Protein AF-A0A961BU73-F1 (afdb_monomer_lite)

pLDDT: mean 89.98, std 10.84, range [46.03, 98.19]

Sequence (103 aa):
MDRPPRLAHLSALDGLRGIAVLGVIAFHAGYLTGGYLGVDAFFVLSGFLITSLLLVEHHGTGTVSLGRFWQRRARRLLPALGLLLVVVVGSALLWATAEQARR

Foldseek 3Di:
DDAQDDPDPDVVLVVLLVVLVVLLVCVVVVNDPDNVVSVVSNVVSVVVVLVVVQVSVCSRPVDGDVVVVVVVVCVVVVVVVVVVCCVVVVVVVVVVVVVVVVD

Structure (mmCIF, N/CA/C/O backbone):
data_AF-A0A961BU73-F1
#
_entry.id   AF-A0A961BU73-F1
#
loop_
_atom_site.group_PDB
_atom_site.id
_atom_site.type_symbol
_atom_site.label_atom_id
_atom_site.label_alt_id
_atom_site.label_comp_id
_atom_site.label_asym_id
_atom_site.label_entity_id
_atom_site.label_seq_id
_atom_site.pdbx_PDB_ins_code
_atom_site.Cartn_x
_atom_site.Cartn_y
_atom_site.Cartn_z
_atom_site.occupancy
_atom_site.B_iso_or_equiv
_atom_site.auth_seq_id
_atom_site.auth_comp_id
_atom_site.auth_asym_id
_atom_site.auth_atom_id
_atom_site.pdbx_PDB_model_num
ATOM 1 N N . MET A 1 1 ? -30.549 6.814 18.259 1.00 46.03 1 MET A N 1
ATOM 2 C CA . MET A 1 1 ? -30.292 6.058 17.011 1.00 46.03 1 MET A CA 1
ATOM 3 C C . MET A 1 1 ? -28.903 6.469 16.580 1.00 46.03 1 MET A C 1
ATOM 5 O O . MET A 1 1 ? -28.734 7.461 15.877 1.00 46.03 1 MET A O 1
ATOM 9 N N . ASP A 1 2 ? -27.912 5.791 17.141 1.00 52.88 2 ASP A N 1
ATOM 10 C CA . ASP A 1 2 ? -26.546 6.296 17.154 1.00 52.88 2 ASP A CA 1
ATOM 11 C C . ASP A 1 2 ? -25.882 5.852 15.860 1.00 52.88 2 ASP A C 1
ATOM 13 O O . ASP A 1 2 ? -25.869 4.670 15.515 1.00 52.88 2 ASP A O 1
ATOM 17 N N . ARG A 1 3 ? -25.428 6.824 15.064 1.00 59.72 3 ARG A N 1
ATOM 18 C CA . ARG A 1 3 ? -24.732 6.523 13.814 1.00 59.72 3 ARG A CA 1
ATOM 19 C C . ARG A 1 3 ? -23.524 5.653 14.157 1.00 59.72 3 ARG A C 1
ATOM 21 O O . ARG A 1 3 ? -22.800 6.015 15.086 1.00 59.72 3 ARG A O 1
ATOM 28 N N . PRO A 1 4 ? -23.271 4.559 13.415 1.00 57.00 4 PRO A N 1
ATOM 29 C CA . PRO A 1 4 ? -22.069 3.780 13.645 1.00 57.00 4 PRO A CA 1
ATOM 30 C C . PRO A 1 4 ? -20.868 4.728 13.536 1.00 57.00 4 PRO A C 1
ATOM 32 O O . PRO A 1 4 ? -20.862 5.577 12.629 1.00 57.00 4 PRO A O 1
ATOM 35 N N . PRO A 1 5 ? -19.891 4.638 14.457 1.00 59.12 5 PRO A N 1
ATOM 36 C CA . PRO A 1 5 ? -18.702 5.471 14.395 1.00 59.12 5 PRO A CA 1
ATOM 37 C C . PRO A 1 5 ? -18.108 5.357 12.988 1.00 59.12 5 PRO A C 1
ATOM 39 O O . PRO A 1 5 ? -18.057 4.277 12.411 1.00 59.12 5 PRO A O 1
ATOM 42 N N . ARG A 1 6 ? -17.740 6.476 12.367 1.00 63.66 6 ARG A N 1
ATOM 43 C CA . ARG A 1 6 ? -17.028 6.468 11.084 1.00 63.66 6 ARG A CA 1
ATOM 44 C C . ARG A 1 6 ? -15.601 6.882 11.374 1.00 63.66 6 ARG A C 1
ATOM 46 O O . ARG A 1 6 ? -15.390 7.934 11.969 1.00 63.66 6 ARG A O 1
ATOM 53 N N . LEU A 1 7 ? -14.633 6.078 10.942 1.00 68.44 7 LEU A N 1
ATOM 54 C CA . LEU A 1 7 ? -13.247 6.532 10.915 1.00 68.44 7 LEU A CA 1
ATOM 55 C C . LEU A 1 7 ? -13.176 7.766 10.016 1.00 68.44 7 LEU A C 1
ATOM 57 O O . LEU A 1 7 ? -13.536 7.698 8.837 1.00 68.44 7 LEU A O 1
ATOM 61 N N . ALA A 1 8 ? -12.737 8.889 10.581 1.00 72.88 8 ALA A N 1
ATOM 62 C CA . ALA A 1 8 ? -12.373 10.049 9.788 1.00 72.88 8 ALA A CA 1
ATOM 63 C C . ALA A 1 8 ? -11.268 9.625 8.814 1.00 72.88 8 ALA A C 1
ATOM 65 O O . ALA A 1 8 ? -10.318 8.937 9.195 1.00 72.88 8 ALA A O 1
ATOM 66 N N . HIS A 1 9 ? -11.412 9.982 7.541 1.00 76.31 9 HIS A N 1
ATOM 67 C CA . HIS A 1 9 ? -10.395 9.675 6.548 1.00 76.31 9 HIS A CA 1
ATOM 68 C C . HIS A 1 9 ? -9.155 10.533 6.825 1.00 76.31 9 HIS A C 1
ATOM 70 O O . HIS A 1 9 ? -9.165 11.742 6.602 1.00 76.31 9 HIS A O 1
ATOM 76 N N . LEU A 1 10 ? -8.103 9.907 7.354 1.00 80.25 10 LEU A N 1
ATOM 77 C CA . LEU A 1 10 ? -6.844 10.571 7.680 1.00 80.25 10 LEU A CA 1
ATOM 78 C C . LEU A 1 10 ? -5.908 10.524 6.469 1.00 80.25 10 LEU A C 1
ATOM 80 O O . LEU A 1 10 ? -5.083 9.620 6.344 1.00 80.25 10 LEU A O 1
ATOM 84 N N . SER A 1 11 ? -6.023 11.525 5.596 1.00 86.38 11 SER A N 1
ATOM 85 C CA . SER A 1 11 ? -5.197 11.665 4.385 1.00 86.38 11 SER A CA 1
ATOM 86 C C . SER A 1 11 ? -3.690 11.637 4.669 1.00 86.38 11 SER A C 1
ATOM 88 O O . SER A 1 11 ? -2.916 11.145 3.850 1.00 86.38 11 SER A O 1
ATOM 90 N N . ALA A 1 12 ? -3.265 12.092 5.851 1.00 89.38 12 ALA A N 1
ATOM 91 C CA . ALA A 1 12 ? -1.873 12.043 6.291 1.00 89.38 12 ALA A CA 1
ATOM 92 C C . ALA A 1 12 ? -1.295 10.615 6.309 1.00 89.38 12 ALA A C 1
ATOM 94 O O . ALA A 1 12 ? -0.141 10.418 5.931 1.00 89.38 12 ALA A O 1
ATOM 95 N N . LEU A 1 13 ? -2.091 9.606 6.689 1.00 90.81 13 LEU A N 1
ATOM 96 C CA . LEU A 1 13 ? -1.640 8.209 6.701 1.00 90.81 13 LEU A CA 1
ATOM 97 C C . LEU A 1 13 ? -1.433 7.675 5.282 1.00 90.81 13 LEU A C 1
ATOM 99 O O . LEU A 1 13 ? -0.484 6.935 5.032 1.00 90.81 13 LEU A O 1
ATOM 103 N N . ASP A 1 14 ? -2.291 8.070 4.343 1.00 91.19 14 ASP A N 1
ATOM 104 C CA . ASP A 1 14 ? -2.122 7.709 2.937 1.00 91.19 14 ASP A CA 1
ATOM 105 C C . ASP A 1 14 ? -0.916 8.417 2.311 1.00 91.19 14 ASP A C 1
ATOM 107 O O . ASP A 1 14 ? -0.165 7.786 1.566 1.00 91.19 14 ASP A O 1
ATOM 111 N N . GLY A 1 15 ? -0.663 9.675 2.685 1.00 93.00 15 GLY A N 1
ATOM 112 C CA . GLY A 1 15 ? 0.553 10.400 2.315 1.00 93.00 15 GLY A CA 1
ATOM 113 C C . GLY A 1 15 ? 1.820 9.704 2.817 1.00 93.00 15 GLY A C 1
ATOM 114 O O . GLY A 1 15 ? 2.739 9.459 2.037 1.00 93.00 15 GLY A O 1
ATOM 115 N N . LEU A 1 16 ? 1.843 9.294 4.088 1.00 95.75 16 LEU A N 1
ATOM 116 C CA . LEU A 1 16 ? 2.985 8.589 4.673 1.00 95.75 16 LEU A CA 1
ATOM 117 C C . LEU A 1 16 ? 3.222 7.221 4.014 1.00 95.75 16 LEU A C 1
ATOM 119 O O . LEU A 1 16 ? 4.362 6.850 3.743 1.00 95.75 16 LEU A O 1
ATOM 123 N N . ARG A 1 17 ? 2.149 6.494 3.676 1.00 95.25 17 ARG A N 1
ATOM 124 C CA . ARG A 1 17 ? 2.236 5.254 2.885 1.00 95.25 17 ARG A CA 1
ATOM 125 C C . ARG A 1 17 ? 2.795 5.515 1.486 1.00 95.25 17 ARG A C 1
ATOM 127 O O . ARG A 1 17 ? 3.591 4.718 1.002 1.00 95.25 17 ARG A O 1
ATOM 134 N N . GLY A 1 18 ? 2.406 6.619 0.849 1.00 95.62 18 GLY A N 1
ATOM 135 C CA . GLY A 1 18 ? 2.963 7.053 -0.433 1.00 95.62 18 GLY A CA 1
ATOM 136 C C . GLY A 1 18 ? 4.466 7.323 -0.351 1.00 95.62 18 GLY A C 1
ATOM 137 O O . GLY A 1 18 ? 5.222 6.793 -1.160 1.00 95.62 18 GLY A O 1
ATOM 138 N N . ILE A 1 19 ? 4.910 8.060 0.671 1.00 96.44 19 ILE A N 1
ATOM 139 C CA . ILE A 1 19 ? 6.337 8.323 0.928 1.00 96.44 19 ILE A CA 1
ATOM 140 C C . ILE A 1 19 ? 7.104 7.013 1.136 1.00 96.44 19 ILE A C 1
ATOM 142 O O . ILE A 1 19 ? 8.175 6.831 0.563 1.00 96.44 19 ILE A O 1
ATOM 146 N N . ALA A 1 20 ? 6.537 6.075 1.897 1.00 96.50 20 ALA A N 1
ATOM 147 C CA . ALA A 1 20 ? 7.145 4.770 2.121 1.00 96.50 20 ALA A CA 1
ATOM 148 C C . ALA A 1 20 ? 7.363 4.004 0.799 1.00 96.50 20 ALA A C 1
ATOM 150 O O . ALA A 1 20 ? 8.452 3.487 0.558 1.00 96.50 20 ALA A O 1
ATOM 151 N N . VAL A 1 21 ? 6.371 4.005 -0.101 1.00 96.31 21 VAL A N 1
ATOM 152 C CA . VAL A 1 21 ? 6.489 3.399 -1.441 1.00 96.31 21 VAL A CA 1
ATOM 153 C C . VAL A 1 21 ? 7.526 4.123 -2.305 1.00 96.31 21 VAL A C 1
ATOM 155 O O . VAL A 1 21 ? 8.321 3.463 -2.970 1.00 96.31 21 VAL A O 1
ATOM 158 N N . LEU A 1 22 ? 7.564 5.459 -2.281 1.00 96.44 22 LEU A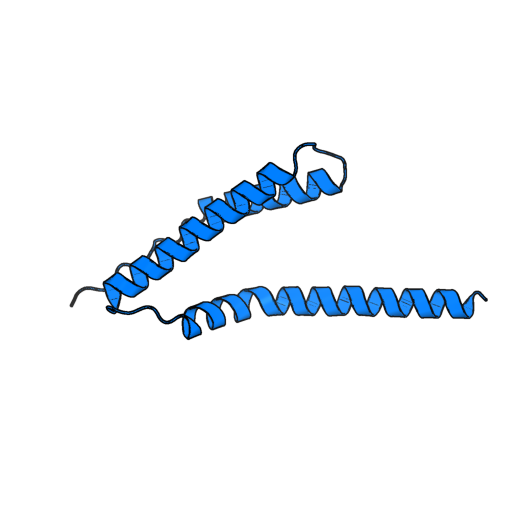 N 1
ATOM 159 C CA . LEU A 1 22 ? 8.575 6.233 -3.011 1.00 96.44 22 LEU A CA 1
ATOM 160 C C . LEU A 1 22 ? 9.995 5.893 -2.542 1.00 96.44 22 LEU A C 1
ATOM 162 O O . LEU A 1 22 ? 10.882 5.730 -3.376 1.00 96.44 22 LEU A O 1
ATOM 166 N N . GLY A 1 23 ? 10.198 5.707 -1.236 1.00 95.62 23 GLY A N 1
ATOM 167 C CA . GLY A 1 23 ? 11.470 5.236 -0.686 1.00 95.62 23 GLY A CA 1
ATOM 168 C C . GLY A 1 23 ? 11.870 3.855 -1.219 1.00 95.62 23 GLY A C 1
ATOM 169 O O . GLY A 1 23 ? 13.021 3.654 -1.602 1.00 95.62 23 GLY A O 1
ATOM 170 N N . VAL A 1 24 ? 10.916 2.921 -1.329 1.00 96.25 24 VAL A N 1
ATOM 171 C CA . VAL A 1 24 ? 11.155 1.588 -1.917 1.00 96.25 24 VAL A CA 1
ATOM 172 C C . VAL A 1 24 ? 11.536 1.685 -3.396 1.00 96.25 24 VAL A C 1
ATOM 174 O O . VAL A 1 24 ? 12.450 0.987 -3.836 1.00 96.25 24 VAL A O 1
ATOM 177 N N . ILE A 1 25 ? 10.866 2.547 -4.165 1.00 96.19 25 ILE A N 1
ATOM 178 C CA . ILE A 1 25 ? 11.186 2.773 -5.582 1.00 96.19 25 ILE A CA 1
ATOM 179 C C . ILE A 1 25 ? 12.590 3.372 -5.718 1.00 96.19 25 ILE A C 1
ATOM 181 O O . ILE A 1 25 ? 13.394 2.870 -6.499 1.00 96.19 25 ILE A O 1
ATOM 185 N N . ALA A 1 26 ? 12.911 4.401 -4.930 1.00 96.25 26 ALA A N 1
ATOM 186 C CA . ALA A 1 26 ? 14.220 5.046 -4.942 1.00 96.25 26 ALA A CA 1
ATOM 187 C C . ALA A 1 26 ? 15.353 4.080 -4.551 1.00 96.25 26 ALA A C 1
ATOM 189 O O . ALA A 1 26 ? 16.425 4.131 -5.150 1.00 96.25 26 ALA A O 1
ATOM 190 N N . PHE A 1 27 ? 15.105 3.161 -3.611 1.00 95.38 27 PHE A N 1
ATOM 191 C CA . PHE A 1 27 ? 16.030 2.073 -3.287 1.00 95.38 27 PHE A CA 1
ATOM 192 C C . PHE A 1 27 ? 16.299 1.165 -4.498 1.00 95.38 27 PHE A C 1
ATOM 194 O O . PHE A 1 27 ? 17.453 0.943 -4.849 1.00 95.38 27 PHE A O 1
ATOM 201 N N . HIS A 1 28 ? 15.256 0.688 -5.187 1.00 94.62 28 HIS A N 1
ATOM 202 C CA . HIS A 1 28 ? 15.428 -0.175 -6.366 1.00 94.62 28 HIS A CA 1
ATOM 203 C C . HIS A 1 28 ? 16.055 0.554 -7.562 1.00 94.62 28 HIS A C 1
ATOM 205 O O . HIS A 1 28 ? 16.702 -0.077 -8.392 1.00 94.62 28 HIS A O 1
ATOM 211 N N . ALA A 1 29 ? 15.892 1.875 -7.643 1.00 95.38 29 ALA A N 1
ATOM 212 C CA . ALA A 1 29 ? 16.541 2.717 -8.644 1.00 95.38 29 ALA A CA 1
ATOM 213 C C . ALA A 1 29 ? 18.002 3.079 -8.294 1.00 95.38 29 ALA A C 1
ATOM 215 O O . ALA A 1 29 ? 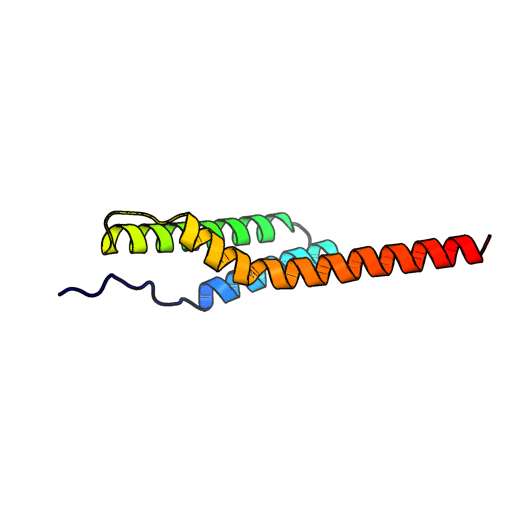18.665 3.747 -9.083 1.00 95.38 29 ALA A O 1
ATOM 216 N N . GLY A 1 30 ? 18.514 2.644 -7.135 1.00 94.56 30 GLY A N 1
ATOM 217 C CA . GLY A 1 30 ? 19.904 2.851 -6.714 1.00 94.56 30 GLY A CA 1
ATOM 218 C C . GLY A 1 30 ? 20.184 4.177 -5.996 1.00 94.56 30 GLY A C 1
ATOM 219 O O . GLY A 1 30 ? 21.344 4.486 -5.740 1.00 94.56 30 GLY A O 1
ATOM 220 N N . TYR A 1 31 ? 19.156 4.959 -5.649 1.00 95.00 31 TYR A N 1
ATOM 221 C CA . TYR A 1 31 ? 19.314 6.267 -4.993 1.00 95.00 31 TYR A CA 1
ATOM 222 C C . TYR A 1 31 ? 19.387 6.199 -3.465 1.00 95.00 31 TYR A C 1
ATOM 224 O O . TYR A 1 31 ? 19.890 7.129 -2.839 1.00 95.00 31 TYR A O 1
ATOM 232 N N . LEU A 1 32 ? 18.862 5.137 -2.851 1.00 92.56 32 LEU A N 1
ATOM 233 C CA . LEU A 1 32 ? 18.815 4.968 -1.397 1.00 92.56 32 LEU A CA 1
ATOM 234 C C . LEU A 1 32 ? 19.294 3.573 -0.997 1.00 92.56 32 LEU A C 1
ATOM 236 O O . LEU A 1 32 ? 19.181 2.623 -1.767 1.00 92.56 32 LEU A O 1
ATOM 240 N N . THR A 1 33 ? 19.761 3.439 0.241 1.00 89.75 33 THR A N 1
ATOM 241 C CA . THR A 1 33 ? 19.968 2.151 0.916 1.00 89.75 33 THR A CA 1
ATOM 242 C C . THR A 1 33 ? 18.846 1.912 1.935 1.00 89.75 33 THR A C 1
ATOM 244 O O . THR A 1 33 ? 18.126 2.835 2.310 1.00 89.75 33 THR A O 1
ATOM 247 N N . GLY A 1 34 ? 18.649 0.663 2.369 1.00 86.19 34 GLY A N 1
ATOM 248 C CA . GLY A 1 34 ? 17.677 0.352 3.427 1.00 86.19 34 GLY A CA 1
ATOM 249 C C . GLY A 1 34 ? 16.203 0.337 2.999 1.00 86.19 34 GLY A C 1
ATOM 250 O O . GLY A 1 34 ? 15.327 0.653 3.802 1.00 86.19 34 GLY A O 1
ATOM 251 N N . GLY A 1 35 ? 15.897 -0.065 1.758 1.00 83.38 35 GLY A N 1
ATOM 252 C CA . GLY A 1 35 ? 14.524 -0.095 1.226 1.00 83.38 35 GLY A CA 1
ATOM 253 C C . GLY A 1 35 ? 13.513 -0.911 2.049 1.00 83.38 35 GLY A C 1
ATOM 254 O O . GLY A 1 35 ? 12.314 -0.655 1.957 1.00 83.38 35 GLY A O 1
ATOM 255 N N . TYR A 1 36 ? 13.977 -1.834 2.900 1.00 89.25 36 TYR A N 1
ATOM 256 C CA . TYR A 1 36 ? 13.134 -2.608 3.820 1.00 89.25 36 TYR A CA 1
ATOM 257 C C . TYR A 1 36 ? 12.341 -1.720 4.795 1.00 89.25 36 TYR A C 1
ATOM 259 O O . TYR A 1 36 ? 11.191 -2.027 5.084 1.00 89.25 36 TYR A O 1
ATOM 267 N N . LEU A 1 37 ? 12.878 -0.564 5.208 1.00 93.56 37 LEU A N 1
ATOM 268 C CA . LEU A 1 37 ? 12.178 0.367 6.102 1.00 93.56 37 LEU A CA 1
ATOM 269 C C . LEU A 1 37 ? 10.890 0.922 5.479 1.00 93.56 37 LEU A C 1
ATOM 271 O O . LEU A 1 37 ? 9.879 1.077 6.163 1.00 93.56 37 LEU A O 1
ATOM 275 N N . GLY A 1 38 ? 10.913 1.209 4.173 1.00 94.62 38 GLY A N 1
ATOM 276 C CA . GLY A 1 38 ? 9.725 1.659 3.446 1.00 94.62 38 GLY A CA 1
ATOM 277 C C . GLY A 1 38 ? 8.667 0.558 3.354 1.00 94.62 38 GLY A C 1
ATOM 278 O O . GLY A 1 38 ? 7.474 0.819 3.507 1.00 94.62 38 GLY A O 1
ATOM 279 N N . VAL A 1 39 ? 9.101 -0.690 3.175 1.00 95.69 39 VAL A N 1
ATOM 280 C CA . VAL A 1 39 ? 8.213 -1.857 3.170 1.00 95.69 39 VAL A CA 1
ATOM 281 C C . VAL A 1 39 ? 7.558 -2.040 4.544 1.00 95.69 39 VAL A C 1
ATOM 283 O O . VAL A 1 39 ? 6.328 -2.098 4.630 1.00 95.69 39 VAL A O 1
ATOM 286 N N . ASP A 1 40 ? 8.354 -2.039 5.614 1.00 96.56 40 ASP A N 1
ATOM 287 C CA . ASP A 1 40 ? 7.883 -2.209 6.991 1.00 96.56 40 ASP A CA 1
ATOM 288 C C . ASP A 1 40 ? 6.895 -1.106 7.384 1.00 96.56 40 ASP A C 1
ATOM 290 O O . ASP A 1 40 ? 5.776 -1.389 7.824 1.00 96.56 40 ASP A O 1
ATOM 294 N N . ALA A 1 41 ? 7.251 0.160 7.144 1.00 95.88 41 ALA A N 1
ATOM 295 C CA . ALA A 1 41 ? 6.380 1.296 7.429 1.00 95.88 41 ALA A CA 1
ATOM 296 C C . ALA A 1 41 ? 5.052 1.206 6.660 1.00 95.88 41 ALA A C 1
ATOM 298 O O . ALA A 1 41 ? 3.978 1.406 7.237 1.00 95.88 41 ALA A O 1
ATOM 299 N N . PHE A 1 42 ? 5.090 0.858 5.369 1.00 96.38 42 PHE A N 1
ATOM 300 C CA . PHE A 1 42 ? 3.878 0.707 4.567 1.00 96.38 42 PHE A CA 1
ATOM 301 C C . PHE A 1 42 ? 2.949 -0.381 5.121 1.00 96.38 42 PHE A C 1
ATOM 303 O O . PHE A 1 42 ? 1.728 -0.172 5.193 1.00 96.38 42 PHE A O 1
ATOM 310 N N . PHE A 1 43 ? 3.498 -1.536 5.508 1.00 95.81 43 PHE A N 1
ATOM 311 C CA . PHE A 1 43 ? 2.710 -2.644 6.041 1.00 95.81 43 PHE A CA 1
ATOM 312 C C . PHE A 1 43 ? 2.150 -2.348 7.430 1.00 95.81 43 PHE A C 1
ATOM 314 O O . PHE A 1 43 ? 0.965 -2.605 7.649 1.00 95.81 43 PHE A O 1
ATOM 321 N N . VAL A 1 44 ? 2.930 -1.735 8.324 1.00 96.62 44 VAL A N 1
ATOM 322 C CA . VAL A 1 44 ? 2.466 -1.328 9.661 1.00 96.62 44 VAL A CA 1
ATOM 323 C C . VAL A 1 44 ? 1.300 -0.343 9.558 1.00 96.62 44 VAL A C 1
ATOM 325 O O . VAL A 1 44 ? 0.239 -0.577 10.142 1.00 96.62 44 VAL A O 1
ATOM 328 N N . LEU A 1 45 ? 1.436 0.713 8.748 1.00 95.75 45 LEU A N 1
ATOM 329 C CA . LEU A 1 45 ? 0.372 1.706 8.546 1.00 95.75 45 LEU A CA 1
ATOM 330 C C . LEU A 1 45 ? -0.878 1.087 7.910 1.00 95.75 45 LEU A C 1
ATOM 332 O O . LEU A 1 45 ? -2.008 1.403 8.287 1.00 95.75 45 LEU A O 1
ATOM 336 N N . SER A 1 46 ? -0.686 0.181 6.948 1.00 93.69 46 SER A N 1
ATOM 337 C CA . SER A 1 46 ? -1.796 -0.525 6.307 1.00 93.69 46 SER A CA 1
ATOM 338 C C . SER A 1 46 ? -2.516 -1.455 7.289 1.00 93.69 46 SER A C 1
ATOM 340 O O . SER A 1 46 ? -3.744 -1.503 7.273 1.00 93.69 46 SER A O 1
ATOM 342 N N . GLY A 1 47 ? -1.777 -2.163 8.146 1.00 94.44 47 GLY A N 1
ATOM 343 C CA . GLY A 1 47 ? -2.323 -3.029 9.191 1.00 94.44 47 GLY A CA 1
ATOM 344 C C . GLY A 1 47 ? -3.136 -2.240 10.212 1.00 94.44 47 GLY A C 1
ATOM 345 O O . GLY A 1 47 ? -4.290 -2.580 10.463 1.00 94.44 47 GLY A O 1
ATOM 346 N N . PHE A 1 48 ? -2.587 -1.128 10.708 1.00 94.50 48 PHE A N 1
ATOM 347 C CA . PHE A 1 48 ? -3.296 -0.208 11.599 1.00 94.50 48 PHE A CA 1
ATOM 348 C C . PHE A 1 48 ? -4.635 0.251 11.004 1.00 94.50 48 PHE A C 1
ATOM 350 O O . PHE A 1 48 ? -5.673 0.154 11.662 1.00 94.50 48 PHE A O 1
ATOM 357 N N . LEU A 1 49 ? -4.640 0.696 9.742 1.00 92.12 49 LEU A N 1
ATOM 358 C CA . LEU A 1 49 ? -5.854 1.178 9.083 1.00 92.12 49 LEU A CA 1
ATOM 359 C C . LEU A 1 49 ? -6.877 0.057 8.861 1.00 92.12 49 LEU A C 1
ATOM 361 O O . LEU A 1 49 ? -8.065 0.258 9.103 1.00 92.12 49 LEU A O 1
ATOM 365 N N . ILE A 1 50 ? -6.432 -1.122 8.414 1.00 92.94 50 ILE A N 1
ATOM 366 C CA . ILE A 1 50 ? -7.312 -2.281 8.221 1.00 92.94 50 ILE A CA 1
ATOM 367 C C . ILE A 1 50 ? -7.978 -2.647 9.546 1.00 92.94 50 ILE A C 1
ATOM 369 O O . ILE A 1 50 ? -9.203 -2.687 9.608 1.00 92.94 50 ILE A O 1
ATOM 373 N N . THR A 1 51 ? -7.199 -2.849 10.608 1.00 94.06 51 THR A N 1
ATOM 374 C CA . THR A 1 51 ? -7.729 -3.240 11.919 1.00 94.06 51 THR A CA 1
ATOM 375 C C . THR A 1 51 ? -8.668 -2.181 12.487 1.00 94.06 51 THR A C 1
ATOM 377 O O . THR A 1 51 ? -9.745 -2.524 12.968 1.00 94.06 51 THR A O 1
ATOM 380 N N . SER A 1 52 ? -8.328 -0.897 12.355 1.00 93.00 52 SER A N 1
ATOM 381 C CA . SER A 1 52 ? -9.192 0.205 12.797 1.00 93.00 52 SER A CA 1
ATOM 382 C C . SER A 1 52 ? -10.548 0.190 12.080 1.00 93.00 52 SER A C 1
ATOM 384 O O . SER A 1 52 ? -11.588 0.345 12.718 1.00 93.00 52 SER A O 1
ATOM 386 N N . LEU A 1 53 ? -10.562 -0.054 10.763 1.00 91.12 53 LEU A N 1
ATOM 387 C CA . LEU A 1 53 ? -11.803 -0.164 9.988 1.00 91.12 53 LEU A CA 1
ATOM 388 C C . LEU A 1 53 ? -12.653 -1.364 10.425 1.00 91.12 53 LEU A C 1
ATOM 390 O O . LEU A 1 53 ? -13.873 -1.237 10.513 1.00 91.12 53 LEU A O 1
ATOM 394 N N . LEU A 1 54 ? -12.023 -2.510 10.705 1.00 93.19 54 LEU A N 1
ATOM 395 C CA . LEU A 1 54 ? -12.726 -3.712 11.166 1.00 93.19 54 LEU A CA 1
ATOM 396 C C . LEU A 1 54 ? -13.304 -3.525 12.574 1.00 93.19 54 LEU A C 1
ATOM 398 O O . LEU A 1 54 ? -14.445 -3.912 12.809 1.00 93.19 54 LEU A O 1
ATOM 402 N N . LEU A 1 55 ? -12.561 -2.887 13.485 1.00 94.06 55 LEU A N 1
ATOM 403 C CA . LEU A 1 55 ? -13.044 -2.542 14.826 1.00 94.06 55 LEU A CA 1
ATOM 404 C C . LEU A 1 55 ? -14.252 -1.611 14.755 1.00 94.06 55 LEU A C 1
ATOM 406 O O . LEU A 1 55 ? -15.256 -1.848 15.417 1.00 94.06 55 LEU A O 1
ATOM 410 N N . VAL A 1 56 ? -14.188 -0.580 13.912 1.00 91.44 56 VAL A N 1
ATOM 411 C CA . VAL A 1 56 ? -15.312 0.336 13.705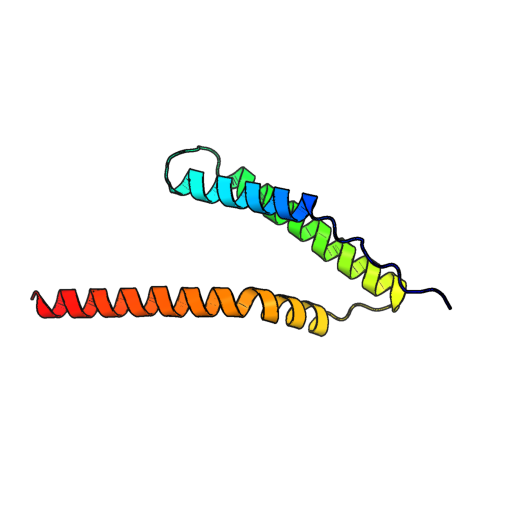 1.00 91.44 56 VAL A CA 1
ATOM 412 C C . VAL A 1 56 ? -16.548 -0.383 13.148 1.00 91.44 56 VAL A C 1
ATOM 414 O O . VAL A 1 56 ? -17.657 -0.153 13.631 1.00 91.44 56 VAL A O 1
ATOM 417 N N . GLU A 1 57 ? -16.374 -1.279 12.172 1.00 91.38 57 GLU A N 1
ATOM 418 C CA . GLU A 1 57 ? -17.468 -2.106 11.641 1.00 91.38 57 GLU A CA 1
ATOM 419 C C . GLU A 1 57 ? -18.073 -2.999 12.734 1.00 91.38 57 GLU A C 1
ATOM 421 O O . GLU A 1 57 ? -19.298 -3.061 12.876 1.00 91.38 57 GLU A O 1
ATOM 426 N N . HIS A 1 58 ? -17.221 -3.619 13.552 1.00 93.44 58 HIS A N 1
ATOM 427 C CA . HIS A 1 58 ? -17.635 -4.474 14.656 1.00 93.44 58 HIS A CA 1
ATOM 428 C C . HIS A 1 58 ? -18.401 -3.703 15.735 1.00 93.44 58 HIS A C 1
ATOM 430 O O . HIS A 1 58 ? -19.480 -4.130 16.132 1.00 93.44 58 HIS A O 1
ATOM 436 N N . HIS A 1 59 ? -17.918 -2.532 16.154 1.00 92.88 59 HIS A N 1
ATOM 437 C CA . HIS A 1 59 ? -18.620 -1.690 17.125 1.00 92.88 59 HIS A CA 1
ATOM 438 C C . HIS A 1 59 ? -19.978 -1.200 16.610 1.00 92.88 59 HIS A C 1
ATOM 440 O O . HIS A 1 59 ? -20.916 -1.072 17.390 1.00 92.88 59 HIS A O 1
ATOM 446 N N . GLY A 1 60 ? -20.100 -0.930 15.307 1.00 90.31 60 GLY A N 1
ATOM 447 C CA . GLY A 1 60 ? -21.349 -0.457 14.711 1.00 90.31 60 GLY A CA 1
ATOM 448 C C . GLY A 1 60 ? -22.374 -1.551 14.395 1.00 90.31 60 GLY A C 1
ATOM 449 O O . GLY A 1 60 ? -23.562 -1.252 14.314 1.00 90.31 60 GLY A O 1
ATOM 450 N N . THR A 1 61 ? -21.939 -2.795 14.167 1.00 90.38 61 THR A N 1
ATOM 451 C CA . THR A 1 61 ? -22.808 -3.871 13.640 1.00 90.38 61 THR A CA 1
ATOM 452 C C . THR A 1 61 ? -22.767 -5.174 14.442 1.00 90.38 61 THR A C 1
ATOM 454 O O . THR A 1 61 ? -23.481 -6.117 14.109 1.00 90.38 61 THR A O 1
ATOM 457 N N . GLY A 1 62 ? -21.913 -5.264 15.464 1.00 92.94 62 GLY A N 1
ATOM 458 C CA . GLY A 1 62 ? -21.660 -6.476 16.248 1.00 92.94 62 GLY A CA 1
ATOM 459 C C . GLY A 1 62 ? -20.901 -7.576 15.497 1.00 92.94 62 GLY A C 1
ATOM 460 O O . GLY A 1 62 ? -20.572 -8.603 16.081 1.00 92.94 62 GLY A O 1
ATOM 461 N N . THR A 1 63 ? -20.598 -7.396 14.208 1.00 93.69 63 THR A N 1
ATOM 462 C CA . THR A 1 63 ? -19.976 -8.422 13.356 1.00 93.69 63 THR A CA 1
ATOM 463 C C . THR A 1 63 ? -18.966 -7.795 12.396 1.00 93.69 63 THR A C 1
ATOM 465 O O . THR A 1 63 ? -18.893 -6.577 12.264 1.00 93.69 63 THR A O 1
ATOM 468 N N . VAL A 1 64 ? -18.154 -8.622 11.737 1.00 94.50 64 VAL A N 1
ATOM 469 C CA . VAL A 1 64 ? -17.223 -8.172 10.695 1.00 94.50 64 VAL A CA 1
ATOM 470 C C . VAL A 1 64 ? -17.525 -8.920 9.405 1.00 94.50 64 VAL A C 1
ATOM 472 O O . VAL A 1 64 ? -17.447 -10.147 9.352 1.00 94.50 64 VAL A O 1
ATOM 475 N N . SER A 1 65 ? -17.829 -8.191 8.332 1.00 93.94 65 SER A N 1
ATOM 476 C CA . SER A 1 65 ? -18.063 -8.774 7.014 1.00 93.94 65 SER A CA 1
ATOM 477 C C . SER A 1 65 ? -16.775 -8.817 6.190 1.00 93.94 65 SER A C 1
ATOM 479 O O . SER A 1 65 ? -16.483 -7.921 5.389 1.00 93.94 65 SER A O 1
ATOM 481 N N . LEU A 1 66 ? -16.017 -9.911 6.321 1.00 93.81 66 LEU A N 1
ATOM 482 C CA . LEU A 1 66 ? -14.788 -10.115 5.541 1.00 93.81 66 LEU A CA 1
ATOM 483 C C . LEU A 1 66 ? -15.061 -10.093 4.029 1.00 93.81 66 LEU A C 1
ATOM 485 O O . LEU A 1 66 ? -14.278 -9.523 3.272 1.00 93.81 66 LEU A O 1
ATOM 489 N N . GLY A 1 67 ? -16.192 -10.645 3.577 1.00 95.06 67 GLY A N 1
ATOM 490 C CA . GLY A 1 67 ? -16.582 -10.612 2.164 1.00 95.06 67 GLY A CA 1
ATOM 491 C C . GLY A 1 67 ? -16.700 -9.184 1.624 1.00 95.06 67 GLY A C 1
ATOM 492 O O . GLY A 1 67 ? -16.105 -8.854 0.597 1.00 95.06 67 GLY A O 1
ATOM 493 N N . ARG A 1 68 ? -17.389 -8.292 2.350 1.00 91.50 68 ARG A N 1
ATOM 494 C CA . ARG A 1 68 ? -17.506 -6.875 1.964 1.00 91.50 68 ARG A CA 1
ATOM 495 C C . ARG A 1 68 ? -16.160 -6.154 2.030 1.00 91.50 68 ARG A C 1
ATOM 497 O O . ARG A 1 68 ? -15.876 -5.323 1.164 1.00 91.50 68 ARG A O 1
ATOM 504 N N . PHE A 1 69 ? -15.326 -6.470 3.020 1.00 92.81 69 PHE A N 1
ATOM 505 C CA . PHE A 1 69 ? -13.964 -5.943 3.120 1.00 92.81 69 PHE A CA 1
ATOM 506 C C . PHE A 1 69 ? -13.132 -6.294 1.877 1.00 92.81 69 PHE A C 1
ATOM 508 O O . PHE A 1 69 ? -12.601 -5.393 1.214 1.00 92.81 69 PHE A O 1
ATOM 515 N N . TRP A 1 70 ? -13.084 -7.576 1.505 1.00 94.56 70 TRP A N 1
ATOM 516 C CA . TRP A 1 70 ? -12.332 -8.041 0.342 1.00 94.56 70 TRP A CA 1
ATOM 517 C C . TRP A 1 70 ? -12.891 -7.493 -0.967 1.00 94.56 70 TRP A C 1
ATOM 519 O O . TRP A 1 70 ? -12.111 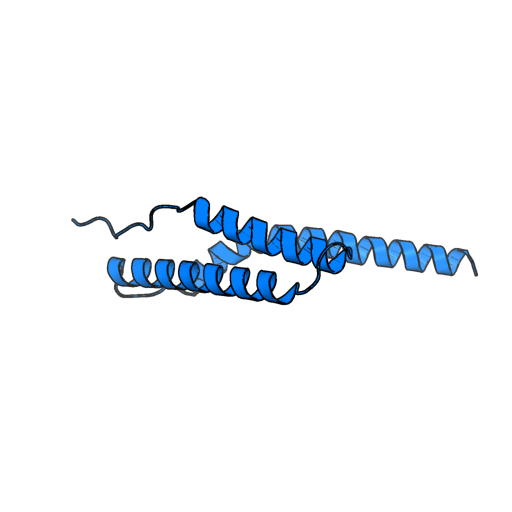-7.057 -1.805 1.00 94.56 70 TRP A O 1
ATOM 529 N N . GLN A 1 71 ? -14.213 -7.390 -1.126 1.00 96.44 71 GLN A N 1
ATOM 530 C CA . GLN A 1 71 ? -14.829 -6.776 -2.310 1.00 96.44 71 GLN A CA 1
ATOM 531 C C . GLN A 1 71 ? -14.426 -5.305 -2.502 1.00 96.44 71 GLN A C 1
ATOM 533 O O . GLN A 1 71 ? -14.132 -4.876 -3.620 1.00 96.44 71 GLN A O 1
ATOM 538 N N . ARG A 1 72 ? -14.394 -4.498 -1.430 1.00 92.75 72 ARG A N 1
ATOM 539 C CA . ARG A 1 72 ? -13.914 -3.102 -1.495 1.00 92.75 72 ARG A CA 1
ATOM 540 C C . ARG A 1 72 ? -12.439 -3.043 -1.883 1.00 92.75 72 ARG A C 1
ATOM 542 O O . ARG A 1 72 ? -12.051 -2.227 -2.715 1.00 92.75 72 ARG A O 1
ATOM 549 N N . ARG A 1 73 ? -11.623 -3.925 -1.301 1.00 93.00 73 ARG A N 1
ATOM 550 C CA . ARG A 1 73 ? -10.184 -3.985 -1.574 1.00 93.00 73 ARG A CA 1
ATOM 551 C C . ARG A 1 73 ? -9.896 -4.445 -3.005 1.00 93.00 73 ARG A C 1
ATOM 553 O O . ARG A 1 73 ? -9.089 -3.814 -3.680 1.00 93.00 73 ARG A O 1
ATOM 560 N N . ALA A 1 74 ? -10.605 -5.462 -3.484 1.00 95.75 74 ALA A N 1
ATOM 561 C CA . ALA A 1 74 ? -10.509 -5.991 -4.838 1.00 95.75 74 ALA A CA 1
ATOM 562 C C . ALA A 1 74 ? -10.855 -4.925 -5.885 1.00 95.75 74 ALA A C 1
ATOM 564 O O . ALA A 1 74 ? -10.048 -4.672 -6.772 1.00 95.75 74 ALA A O 1
ATOM 565 N N . ARG A 1 75 ? -11.977 -4.205 -5.728 1.00 96.44 75 ARG A N 1
ATOM 566 C CA . ARG A 1 75 ? -12.357 -3.101 -6.636 1.00 96.44 75 ARG A CA 1
ATOM 567 C C . ARG A 1 75 ? -11.319 -1.979 -6.716 1.00 96.44 75 ARG A C 1
ATOM 569 O O . ARG A 1 75 ? -11.275 -1.275 -7.715 1.00 96.44 75 ARG A O 1
ATOM 576 N N . ARG A 1 76 ? -10.488 -1.816 -5.681 1.00 91.56 76 ARG A N 1
ATOM 577 C CA . ARG A 1 76 ? -9.415 -0.815 -5.648 1.00 91.56 76 ARG A CA 1
ATOM 578 C C . ARG A 1 76 ? -8.082 -1.331 -6.204 1.00 91.56 76 ARG A C 1
ATOM 580 O O . ARG A 1 76 ? -7.353 -0.551 -6.798 1.00 91.56 76 ARG A O 1
ATOM 587 N N . LEU A 1 77 ? -7.739 -2.605 -5.990 1.00 94.19 77 LEU A N 1
ATOM 588 C CA . LEU A 1 77 ? -6.420 -3.162 -6.341 1.00 94.19 77 LEU A CA 1
ATOM 589 C C . LEU A 1 77 ? -6.402 -3.917 -7.679 1.00 94.19 77 LEU A C 1
ATOM 591 O O . LEU A 1 77 ? -5.415 -3.831 -8.406 1.00 94.19 77 LEU A O 1
ATOM 595 N N . LEU A 1 78 ? -7.477 -4.636 -8.018 1.00 96.62 78 LEU A N 1
ATOM 596 C CA . LEU A 1 78 ? -7.544 -5.451 -9.236 1.00 96.62 78 LEU A CA 1
ATOM 597 C C . LEU A 1 78 ? -7.401 -4.648 -10.536 1.00 96.62 78 LEU A C 1
ATOM 599 O O . LEU A 1 78 ? -6.727 -5.157 -11.425 1.00 96.62 78 LEU A O 1
ATOM 603 N N . PRO A 1 79 ? -7.949 -3.423 -10.684 1.00 97.38 79 PRO A N 1
ATOM 604 C CA . PRO A 1 79 ? -7.770 -2.661 -11.921 1.00 97.38 79 PRO A CA 1
ATOM 605 C C . PRO A 1 79 ? -6.295 -2.354 -12.211 1.00 97.38 79 PRO A C 1
ATOM 607 O O . PRO A 1 79 ? -5.824 -2.558 -13.327 1.00 97.38 79 PRO A O 1
ATOM 610 N N . ALA A 1 80 ? -5.549 -1.929 -11.186 1.00 95.69 80 ALA A N 1
ATOM 611 C CA . ALA A 1 80 ? -4.123 -1.639 -11.307 1.00 95.69 80 ALA A CA 1
ATOM 612 C C . ALA A 1 80 ? -3.305 -2.910 -11.577 1.00 95.69 80 ALA A C 1
ATOM 614 O O . ALA A 1 80 ? -2.419 -2.901 -12.428 1.00 95.69 80 ALA A O 1
ATOM 615 N N . LEU A 1 81 ? -3.633 -4.014 -10.896 1.00 96.31 81 LEU A N 1
ATOM 616 C CA . LEU A 1 81 ? -3.004 -5.310 -11.151 1.00 96.31 81 LEU A CA 1
ATOM 617 C C . LEU A 1 81 ? -3.272 -5.797 -12.581 1.00 96.31 81 LEU A C 1
ATOM 619 O O . LEU A 1 81 ? -2.353 -6.254 -13.248 1.00 96.31 81 LEU A O 1
ATOM 623 N N . GLY A 1 82 ? -4.510 -5.683 -13.063 1.00 97.69 82 GLY A N 1
ATOM 624 C CA . GLY A 1 82 ? -4.884 -6.072 -14.421 1.00 97.69 82 GLY A CA 1
ATOM 625 C C . GLY A 1 82 ? -4.097 -5.292 -15.469 1.00 97.69 82 GLY A C 1
ATOM 626 O O . GLY A 1 82 ? -3.518 -5.898 -16.367 1.00 97.69 82 GLY A O 1
ATOM 627 N N . LEU A 1 83 ? -3.996 -3.968 -15.310 1.00 98.00 83 LEU A N 1
ATOM 628 C CA . LEU A 1 83 ? -3.170 -3.131 -16.181 1.00 98.00 83 LEU A CA 1
ATOM 629 C C . LEU A 1 83 ? -1.699 -3.566 -16.154 1.00 98.00 83 LEU A C 1
ATOM 631 O O . LEU A 1 83 ? -1.096 -3.737 -17.211 1.00 98.00 83 LEU A O 1
ATOM 635 N N . LEU A 1 84 ? -1.136 -3.785 -14.962 1.00 97.12 84 LEU A N 1
ATOM 636 C CA . LEU A 1 84 ? 0.243 -4.245 -14.809 1.00 97.12 84 LEU A CA 1
ATOM 637 C C . LEU A 1 84 ? 0.478 -5.569 -15.546 1.00 97.12 84 LEU A C 1
ATOM 639 O O . LEU A 1 84 ? 1.441 -5.685 -16.296 1.00 97.12 84 LEU A O 1
ATOM 643 N N . LEU A 1 85 ? -0.409 -6.550 -15.365 1.00 97.94 85 LEU A N 1
ATOM 644 C CA . LEU A 1 85 ? -0.297 -7.855 -16.015 1.00 97.94 85 LEU A CA 1
ATOM 645 C C . LEU A 1 85 ? -0.377 -7.738 -17.538 1.00 97.94 85 LEU A C 1
ATOM 647 O O . LEU A 1 85 ? 0.437 -8.344 -18.226 1.00 97.94 85 LEU A O 1
ATOM 651 N N . VAL A 1 86 ? -1.301 -6.932 -18.065 1.00 98.19 86 VAL A N 1
ATOM 652 C CA . VAL A 1 86 ? -1.408 -6.684 -19.512 1.00 98.19 86 VAL A CA 1
ATOM 653 C C . VAL A 1 86 ? -0.116 -6.081 -20.058 1.00 98.19 86 VAL A C 1
ATOM 655 O O . VAL A 1 86 ? 0.391 -6.547 -21.075 1.00 98.19 86 VAL A O 1
ATOM 658 N N . VAL A 1 87 ? 0.448 -5.084 -19.373 1.00 98.06 87 VAL A N 1
ATOM 659 C CA . VAL A 1 87 ? 1.690 -4.426 -19.799 1.00 98.06 87 VAL A CA 1
ATOM 660 C C . VAL A 1 87 ? 2.879 -5.384 -19.739 1.00 98.06 87 VAL A C 1
ATOM 662 O O . VAL A 1 87 ? 3.657 -5.439 -20.686 1.00 98.06 87 VAL A O 1
ATOM 665 N N . VAL A 1 88 ? 3.024 -6.147 -18.655 1.00 97.06 88 VAL A N 1
ATOM 666 C CA . VAL A 1 88 ? 4.148 -7.078 -18.462 1.00 97.06 88 VAL A CA 1
ATOM 667 C C . VAL A 1 88 ? 4.075 -8.251 -19.436 1.00 97.06 88 VAL A C 1
ATOM 669 O O . VAL A 1 88 ? 5.068 -8.581 -20.076 1.00 97.06 88 VAL A O 1
ATOM 672 N N . VAL A 1 89 ? 2.907 -8.877 -19.585 1.00 97.25 89 VAL A N 1
ATOM 673 C CA . VAL A 1 89 ? 2.737 -9.999 -20.518 1.00 97.25 89 VAL A CA 1
ATO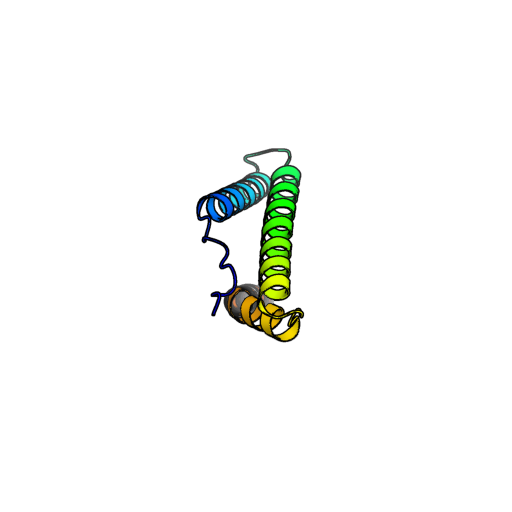M 674 C C . VAL A 1 89 ? 2.861 -9.509 -21.958 1.00 97.25 89 VAL A C 1
ATOM 676 O O . VAL A 1 89 ? 3.566 -10.123 -22.754 1.00 97.25 89 VAL A O 1
ATOM 679 N N . GLY A 1 90 ? 2.235 -8.378 -22.291 1.00 96.75 90 GLY A N 1
ATOM 680 C CA . GLY A 1 90 ? 2.332 -7.778 -23.619 1.00 96.75 90 GLY A CA 1
ATOM 681 C C . GLY A 1 90 ? 3.773 -7.433 -23.996 1.00 96.75 90 GLY A C 1
ATOM 682 O O . GLY A 1 90 ? 4.219 -7.793 -25.083 1.00 96.75 90 GLY A O 1
ATOM 683 N N . SER A 1 91 ? 4.531 -6.800 -23.094 1.00 95.06 91 SER A N 1
ATOM 684 C CA . SER A 1 91 ? 5.935 -6.464 -23.352 1.00 95.06 91 SER A CA 1
ATOM 685 C C . SER A 1 91 ? 6.815 -7.706 -23.495 1.00 95.06 91 SER A C 1
ATOM 687 O O . SER A 1 91 ? 7.639 -7.751 -24.408 1.00 95.06 91 SER A O 1
ATOM 689 N N . ALA A 1 92 ? 6.597 -8.737 -22.674 1.00 95.19 92 ALA A N 1
ATOM 690 C CA . ALA A 1 92 ? 7.316 -10.004 -22.773 1.00 95.19 92 ALA A CA 1
ATOM 691 C C . ALA A 1 92 ? 7.068 -10.715 -24.116 1.00 95.19 92 ALA A C 1
ATOM 693 O O . ALA A 1 92 ? 8.014 -11.185 -24.746 1.00 95.19 92 ALA A O 1
ATOM 694 N N . LEU A 1 93 ? 5.818 -10.753 -24.593 1.00 95.44 93 LEU A N 1
ATOM 695 C CA . LEU A 1 93 ? 5.469 -11.355 -25.886 1.00 95.44 93 LEU A CA 1
ATOM 696 C C . LEU A 1 93 ? 6.068 -10.580 -27.070 1.00 95.44 93 LEU A C 1
ATOM 698 O O . LEU A 1 93 ? 6.590 -11.185 -28.010 1.00 95.44 93 LEU A O 1
ATOM 702 N N . LEU A 1 94 ? 6.039 -9.245 -27.020 1.00 94.31 94 LEU A N 1
ATOM 703 C CA . LEU A 1 94 ? 6.676 -8.394 -28.031 1.00 94.31 94 LEU A CA 1
ATOM 704 C C . LEU A 1 94 ? 8.197 -8.598 -28.068 1.00 94.31 94 LEU A C 1
ATOM 706 O O . LEU A 1 94 ? 8.791 -8.654 -29.142 1.00 94.31 94 LEU A O 1
ATOM 710 N N . TRP A 1 95 ? 8.834 -8.751 -26.907 1.00 93.94 95 TRP A N 1
ATOM 711 C CA . TRP A 1 95 ? 10.264 -9.050 -26.823 1.00 93.94 95 TRP A CA 1
ATOM 712 C C . TRP A 1 95 ? 10.611 -10.427 -27.392 1.00 93.94 95 TRP A C 1
ATOM 714 O O . TRP A 1 95 ? 11.537 -10.533 -28.196 1.00 93.94 95 TRP A O 1
ATOM 724 N N . ALA A 1 96 ? 9.856 -11.463 -27.020 1.00 89.88 96 ALA A N 1
ATOM 725 C CA . ALA A 1 96 ? 10.096 -12.831 -27.475 1.00 89.88 96 ALA A CA 1
ATOM 726 C C . ALA A 1 96 ? 9.957 -12.969 -29.001 1.00 89.88 96 ALA A C 1
ATOM 728 O O . ALA A 1 96 ? 10.803 -13.578 -29.654 1.00 89.88 96 ALA A O 1
ATOM 729 N N . THR A 1 97 ? 8.927 -12.348 -29.585 1.00 87.69 97 THR A N 1
ATOM 730 C CA . THR A 1 97 ? 8.729 -12.332 -31.045 1.00 87.69 97 THR A CA 1
ATOM 731 C C . THR A 1 97 ? 9.828 -11.550 -31.768 1.00 87.69 97 THR A C 1
ATOM 733 O O . THR A 1 97 ? 10.344 -12.015 -32.784 1.00 87.69 97 THR A O 1
ATOM 736 N N . ALA A 1 98 ? 10.254 -10.406 -31.223 1.00 83.88 98 ALA A N 1
ATOM 737 C CA . ALA A 1 98 ? 11.372 -9.640 -31.772 1.00 83.88 98 ALA A CA 1
ATOM 738 C C . ALA A 1 98 ? 12.707 -10.403 -31.711 1.00 83.88 98 ALA A C 1
ATOM 740 O O . ALA A 1 98 ? 13.562 -10.214 -32.572 1.00 83.88 98 ALA A O 1
ATOM 741 N N . GLU A 1 99 ? 12.917 -11.251 -30.702 1.00 83.44 99 GLU A N 1
ATOM 742 C CA . GLU A 1 99 ? 14.104 -12.104 -30.617 1.00 83.44 99 GLU A CA 1
ATOM 743 C C . GLU A 1 99 ? 14.067 -13.255 -31.628 1.00 83.44 99 GLU A C 1
ATOM 745 O O . GLU A 1 99 ? 15.077 -13.522 -32.273 1.00 83.44 99 GLU A O 1
ATOM 750 N N . GLN A 1 100 ? 12.908 -13.889 -31.825 1.00 76.69 100 GLN A N 1
ATOM 751 C CA . GLN A 1 100 ? 12.734 -14.942 -32.830 1.00 76.69 100 GLN A CA 1
ATOM 752 C C . GLN A 1 100 ? 12.936 -14.430 -34.259 1.00 76.69 100 GLN A C 1
ATOM 754 O O . GLN A 1 100 ? 13.558 -15.120 -35.051 1.00 76.69 100 GLN A O 1
ATOM 759 N N . ALA A 1 101 ? 12.470 -13.219 -34.577 1.00 71.88 101 ALA A N 1
ATOM 760 C CA . ALA A 1 101 ? 12.664 -12.609 -35.895 1.00 71.88 101 ALA A CA 1
ATOM 761 C C . ALA A 1 101 ? 14.114 -12.160 -36.172 1.00 71.88 101 ALA A C 1
ATOM 763 O O . ALA A 1 101 ? 14.454 -11.859 -37.313 1.00 71.88 101 ALA A O 1
ATOM 764 N N . ARG A 1 102 ? 14.956 -12.064 -35.131 1.00 72.81 102 ARG A N 1
ATOM 765 C CA . ARG A 1 102 ? 16.388 -11.738 -35.245 1.00 72.81 102 ARG A CA 1
ATOM 766 C C . ARG A 1 102 ? 17.284 -12.970 -35.423 1.00 72.81 102 ARG A C 1
ATOM 768 O O . ARG A 1 102 ? 18.473 -12.782 -35.673 1.00 72.81 102 ARG A O 1
ATOM 775 N N . ARG A 1 103 ? 16.753 -14.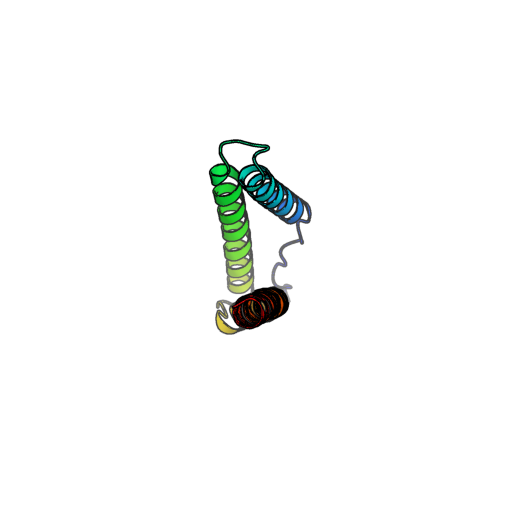182 -35.245 1.00 57.47 103 ARG A N 1
ATOM 776 C CA . ARG A 1 103 ? 17.454 -15.454 -35.480 1.00 57.47 103 ARG A CA 1
ATOM 777 C C . ARG A 1 103 ? 17.129 -15.982 -36.869 1.00 57.47 103 ARG A C 1
ATOM 779 O O . ARG A 1 103 ? 18.041 -16.599 -37.455 1.00 57.47 103 ARG A O 1
#

Radius of gyration: 19.96 Å; chains: 1; bounding box: 50×28×53 Å

Secondary structure (DSSP, 8-state):
-PPPP-----HHHHHHHHHHHHHHHHHHTTS-S-THHHHHHHHHHHHHHHHHHHHHHHHHHSS--HHHHHHHHHHHHHHHHHHHHHHHHHHHHHHHHHHHTT-